Protein AF-A0A3E1YG84-F1 (afdb_monomer)

Secondary structure (DSSP, 8-state):
--SS-HHHHHHHHHHHTT--HHHHTTSTT--HHHHHHHHHHHHHHHT-SSHHHHHHHHHHTTSS----TT-TT---

Foldseek 3Di:
DQLADPVLVVLLLCVLVVDDLCRVCVDPPAHSVNSVVSVVSLCVSQVHDDSVVSNVSCVVVVVDDPPPVVCPDDDD

Sequence (76 aa):
MNLISNREREVLFHLIEGRLSKEISGLPGISKNTVDNHRKNMLLKMEVTNTSELVYKAIKDGLICIRLSYLHNFNC

Nearest PDB structures (foldseek):
  7r3h-assembly2_C  TM=9.553E-01  e=1.973E-03  Pseudomonas aeruginosa PAO1
  7ve5-assembly1_B  TM=9.238E-01  e=2.097E-03  Staphylococcus aureus
  6jqs-assembly1_A  TM=9.318E-01  e=2.367E-03  Paenisporosarcina sp. TG-14
  4yn8-assembly1_A  TM=9.491E-01  e=8.984E-03  Corynebacterium diphtheriae
  3qp6-assembly1_A-2  TM=8.865E-01  e=8.455E-03  Chromobacterium violaceum

InterPro domains:
  IPR000792 Transcription regulator LuxR, C-terminal [PF00196] (4-57)
  IPR000792 Transcription regulator LuxR, C-terminal [PR00038] (4-18)
  IPR000792 Transcription regulator LuxR, C-terminal [PR00038] (18-34)
  IPR000792 Transcription regulator LuxR, C-terminal [PR00038] (34-46)
  IPR000792 Transcription regulator LuxR, C-terminal [PS50043] (1-62)
  IPR000792 Transcription regulator LuxR, C-terminal [SM00421] (1-58)
  IPR000792 Transcription regulator LuxR, C-terminal [cd06170] (5-60)
  IPR016032 Signal transduction response regulator, C-terminal effector [SSF46894] (3-64)
  IPR036388 Winged helix-like DNA-binding domain superfamily [G3DSA:1.10.10.10] (4-65)

Structure (mmCIF, N/CA/C/O backbone):
data_AF-A0A3E1YG84-F1
#
_entry.id   AF-A0A3E1YG84-F1
#
loop_
_atom_site.group_PDB
_atom_site.id
_atom_site.type_symbol
_atom_site.label_atom_id
_atom_site.label_alt_id
_atom_site.label_comp_id
_atom_site.label_asym_id
_atom_site.label_entity_id
_atom_site.label_seq_id
_atom_site.pdbx_PDB_ins_code
_atom_site.Cartn_x
_atom_site.Cartn_y
_atom_site.Cartn_z
_atom_site.occupancy
_atom_site.B_iso_or_equiv
_atom_site.auth_seq_id
_atom_site.auth_comp_id
_atom_site.auth_asym_id
_atom_site.auth_atom_id
_atom_site.pdbx_PDB_model_num
ATOM 1 N N . MET A 1 1 ? 1.292 -19.662 -0.649 1.00 41.66 1 MET A N 1
ATOM 2 C CA . MET A 1 1 ? 1.699 -18.479 0.139 1.00 41.66 1 MET A CA 1
ATOM 3 C C . MET A 1 1 ? 1.188 -17.239 -0.577 1.00 41.66 1 MET A C 1
ATOM 5 O O . MET A 1 1 ? 1.607 -17.005 -1.699 1.00 41.66 1 MET A O 1
ATOM 9 N N . ASN A 1 2 ? 0.251 -16.494 0.013 1.00 62.66 2 ASN A N 1
ATOM 10 C CA . ASN A 1 2 ? -0.207 -15.218 -0.546 1.00 62.66 2 ASN A CA 1
ATOM 11 C C . ASN A 1 2 ? 0.695 -14.105 0.001 1.00 62.66 2 ASN A C 1
ATOM 13 O O . ASN A 1 2 ? 0.621 -13.810 1.191 1.00 62.66 2 ASN A O 1
ATOM 17 N N . LEU A 1 3 ? 1.545 -13.517 -0.850 1.00 81.44 3 LEU A N 1
ATOM 18 C CA . LEU A 1 3 ? 2.462 -12.428 -0.475 1.00 81.44 3 LEU A CA 1
ATOM 19 C C . LEU A 1 3 ? 1.710 -11.209 0.092 1.00 81.44 3 LEU A C 1
ATOM 21 O O . LEU A 1 3 ? 2.215 -10.504 0.959 1.00 81.44 3 LEU A O 1
ATOM 25 N N . ILE A 1 4 ? 0.472 -11.001 -0.363 1.00 88.88 4 ILE A N 1
ATOM 26 C CA . ILE A 1 4 ? -0.400 -9.889 0.012 1.00 88.88 4 ILE A CA 1
ATOM 27 C C . ILE A 1 4 ? -1.697 -10.444 0.613 1.00 88.88 4 ILE A C 1
ATOM 29 O O . ILE A 1 4 ? -2.280 -11.398 0.094 1.00 88.88 4 ILE A O 1
ATOM 33 N N . SER A 1 5 ? -2.154 -9.854 1.719 1.00 91.12 5 SER A N 1
ATOM 34 C CA . SER A 1 5 ? -3.419 -10.223 2.368 1.00 91.12 5 SER A CA 1
ATOM 35 C C . SER A 1 5 ? -4.638 -9.775 1.554 1.00 91.12 5 SER A C 1
ATOM 37 O O . SER A 1 5 ? -4.544 -8.902 0.695 1.00 91.12 5 SER A O 1
ATOM 39 N N . ASN A 1 6 ? -5.819 -10.322 1.855 1.00 89.00 6 ASN A N 1
ATOM 40 C CA . ASN A 1 6 ? -7.051 -9.933 1.158 1.00 89.00 6 ASN A CA 1
ATOM 41 C C . ASN A 1 6 ? -7.360 -8.432 1.307 1.00 89.00 6 ASN A C 1
ATOM 43 O O . ASN A 1 6 ? -7.702 -7.785 0.325 1.00 89.00 6 ASN A O 1
ATOM 47 N N . ARG A 1 7 ? -7.144 -7.860 2.501 1.00 89.50 7 ARG A N 1
ATOM 48 C CA . ARG A 1 7 ? -7.328 -6.418 2.746 1.00 89.50 7 ARG A CA 1
ATOM 49 C C . ARG A 1 7 ? -6.328 -5.558 1.989 1.00 89.50 7 ARG A C 1
ATOM 51 O O . ARG A 1 7 ? -6.689 -4.536 1.422 1.00 89.50 7 ARG A O 1
ATOM 58 N N . GLU A 1 8 ? -5.070 -5.976 1.945 1.00 92.25 8 GLU A N 1
ATOM 59 C CA . GLU A 1 8 ? -4.069 -5.275 1.144 1.00 92.25 8 GLU A CA 1
ATOM 60 C C . GLU A 1 8 ? -4.383 -5.379 -0.356 1.00 92.25 8 GLU A C 1
ATOM 62 O O . GLU A 1 8 ? -4.201 -4.400 -1.068 1.00 92.25 8 GLU A O 1
ATOM 67 N N . ARG A 1 9 ? -4.937 -6.505 -0.832 1.00 90.56 9 ARG A N 1
ATOM 68 C CA . ARG A 1 9 ? -5.403 -6.652 -2.220 1.00 90.56 9 ARG A CA 1
ATOM 69 C C . ARG A 1 9 ? -6.558 -5.696 -2.544 1.00 90.56 9 ARG A C 1
ATOM 71 O O . ARG A 1 9 ? -6.541 -5.097 -3.612 1.00 90.56 9 ARG A O 1
ATOM 78 N N . GLU A 1 10 ? -7.518 -5.520 -1.633 1.00 89.75 10 GLU A N 1
ATOM 79 C CA . GLU A 1 10 ? -8.593 -4.519 -1.770 1.00 89.75 10 GLU A CA 1
ATOM 80 C C . GLU A 1 10 ? -8.016 -3.101 -1.901 1.00 89.75 10 GLU A C 1
ATOM 82 O O . GLU A 1 10 ? -8.357 -2.365 -2.825 1.00 89.75 10 GLU A O 1
ATOM 87 N N . VAL A 1 11 ? -7.083 -2.728 -1.018 1.00 92.31 11 VAL A N 1
ATOM 88 C CA . VAL A 1 11 ? -6.413 -1.420 -1.091 1.00 92.31 11 VAL A CA 1
ATOM 89 C C . VAL A 1 11 ? -5.633 -1.277 -2.399 1.00 92.31 11 VAL A C 1
ATOM 91 O O . VAL A 1 11 ? -5.720 -0.241 -3.052 1.00 92.31 11 VAL A O 1
ATOM 94 N N . LEU A 1 12 ? -4.896 -2.310 -2.809 1.00 91.62 12 LEU A N 1
ATOM 95 C CA . LEU A 1 12 ? -4.110 -2.316 -4.040 1.00 91.62 12 LEU A CA 1
ATOM 96 C C . LEU A 1 12 ? -4.981 -2.150 -5.286 1.00 91.62 12 LEU A C 1
ATOM 98 O O . LEU A 1 12 ? -4.593 -1.419 -6.191 1.00 91.62 12 LEU A O 1
ATOM 102 N N . PHE A 1 13 ? -6.168 -2.758 -5.314 1.00 90.50 13 PHE A N 1
ATOM 103 C CA . PHE A 1 13 ? -7.131 -2.573 -6.398 1.00 90.50 13 PHE A CA 1
ATOM 104 C C . PHE A 1 13 ? -7.519 -1.099 -6.554 1.00 90.50 13 PHE A C 1
ATOM 106 O O . PHE A 1 13 ? -7.429 -0.544 -7.645 1.00 90.50 13 PHE A O 1
ATOM 113 N N . HIS A 1 14 ? -7.844 -0.420 -5.456 1.00 90.88 14 HIS A N 1
ATOM 114 C CA . HIS A 1 14 ? -8.166 1.006 -5.501 1.00 90.88 14 HIS A CA 1
ATOM 115 C C . HIS A 1 14 ? -6.974 1.895 -5.875 1.00 90.88 14 HIS A C 1
ATOM 117 O O . HIS A 1 14 ? -7.160 2.911 -6.542 1.00 90.88 14 HIS A O 1
ATOM 123 N N . LEU A 1 15 ? -5.752 1.516 -5.488 1.00 91.19 15 LEU A N 1
ATOM 124 C CA . LEU A 1 15 ? -4.541 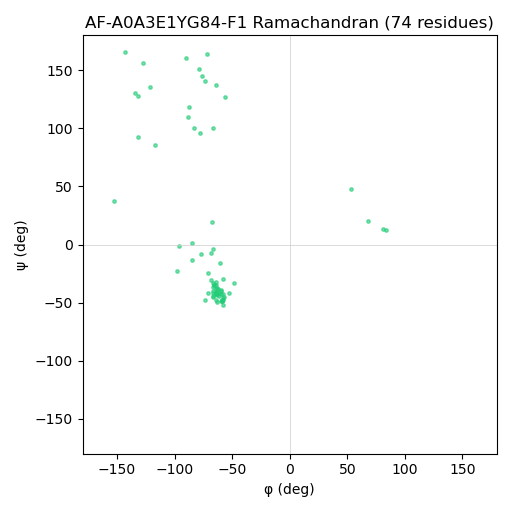2.213 -5.937 1.00 91.19 15 LEU A CA 1
ATOM 125 C C . LEU A 1 15 ? -4.347 2.082 -7.452 1.00 91.19 15 LEU A C 1
ATOM 127 O O . LEU A 1 15 ? -3.958 3.050 -8.098 1.00 91.19 15 LEU A O 1
ATOM 131 N N . ILE A 1 16 ? -4.648 0.911 -8.020 1.00 89.81 16 ILE A N 1
ATOM 132 C CA . ILE A 1 16 ? -4.603 0.666 -9.468 1.00 89.81 16 ILE A CA 1
ATOM 133 C C . ILE A 1 16 ? -5.672 1.485 -10.205 1.00 89.81 16 ILE A C 1
ATOM 135 O O . ILE A 1 16 ? -5.397 2.012 -11.278 1.00 89.81 16 ILE A O 1
ATOM 139 N N . GLU A 1 17 ? -6.859 1.658 -9.616 1.00 88.69 17 GLU A N 1
ATOM 140 C CA . GLU A 1 17 ? -7.893 2.572 -10.132 1.00 88.69 17 GLU A CA 1
ATOM 141 C C . GLU A 1 17 ? -7.488 4.059 -10.059 1.00 88.69 17 GLU A C 1
ATOM 143 O O . GLU A 1 17 ? -8.241 4.922 -10.507 1.00 88.69 17 GLU A O 1
ATOM 148 N N . GLY A 1 18 ? -6.325 4.383 -9.483 1.00 89.56 18 GLY A N 1
ATOM 149 C CA . GLY A 1 18 ? -5.835 5.752 -9.338 1.00 89.56 18 GLY A CA 1
ATOM 150 C C . GLY A 1 18 ? -6.429 6.512 -8.150 1.00 89.56 18 GLY A C 1
ATOM 151 O O . GLY A 1 18 ? -6.270 7.730 -8.072 1.00 89.56 18 GLY A O 1
ATOM 152 N N . ARG A 1 19 ? -7.094 5.827 -7.211 1.00 91.38 19 ARG A N 1
ATOM 153 C CA . ARG A 1 19 ? -7.691 6.472 -6.033 1.00 91.38 19 ARG A CA 1
ATOM 154 C C . ARG A 1 19 ? -6.628 6.893 -5.019 1.00 91.38 19 ARG A C 1
ATOM 156 O O . ARG A 1 19 ? -5.688 6.159 -4.710 1.00 91.38 19 ARG A O 1
ATOM 163 N N . LEU A 1 20 ? -6.824 8.060 -4.420 1.00 90.44 20 LEU A N 1
ATOM 164 C CA . LEU A 1 20 ? -5.997 8.608 -3.348 1.00 90.44 20 LEU A CA 1
ATOM 165 C C . LEU A 1 20 ? -6.339 7.960 -1.999 1.00 90.44 20 LEU A C 1
ATOM 167 O O . LEU A 1 20 ? -7.502 7.669 -1.735 1.00 90.44 20 LEU A O 1
ATOM 171 N N . SER A 1 21 ? -5.380 7.857 -1.062 1.00 89.94 21 SER A N 1
ATOM 172 C CA . SER A 1 21 ? -5.624 7.300 0.293 1.00 89.94 21 SER A CA 1
ATOM 173 C C . SER A 1 21 ? -6.859 7.893 0.992 1.00 89.94 21 SER A C 1
ATOM 175 O O . SER A 1 21 ? -7.534 7.198 1.748 1.00 89.94 21 SER A O 1
ATOM 177 N N . LYS A 1 22 ? -7.161 9.178 0.750 1.00 90.62 22 LYS A N 1
ATOM 178 C CA . LYS A 1 22 ? -8.343 9.858 1.302 1.00 90.62 22 LYS A CA 1
ATOM 179 C C . LYS A 1 22 ? -9.651 9.292 0.735 1.00 90.62 22 LYS A C 1
ATOM 181 O O . LYS A 1 22 ? -10.607 9.124 1.482 1.00 90.62 22 LYS A O 1
ATOM 186 N N . GLU A 1 23 ? -9.687 8.977 -0.553 1.00 90.88 23 GLU A N 1
ATOM 187 C CA . GLU A 1 23 ? -10.854 8.383 -1.211 1.00 90.88 23 GLU A CA 1
ATOM 188 C C . GLU A 1 23 ? -11.053 6.937 -0.755 1.00 90.88 23 GLU A C 1
ATOM 190 O O . GLU A 1 23 ? -12.166 6.542 -0.425 1.00 90.88 23 GLU A O 1
ATOM 195 N N . ILE A 1 24 ? -9.961 6.176 -0.635 1.00 91.94 24 ILE A N 1
ATOM 196 C CA . ILE A 1 24 ? -9.999 4.790 -0.143 1.00 91.94 24 ILE A CA 1
ATOM 197 C C . ILE A 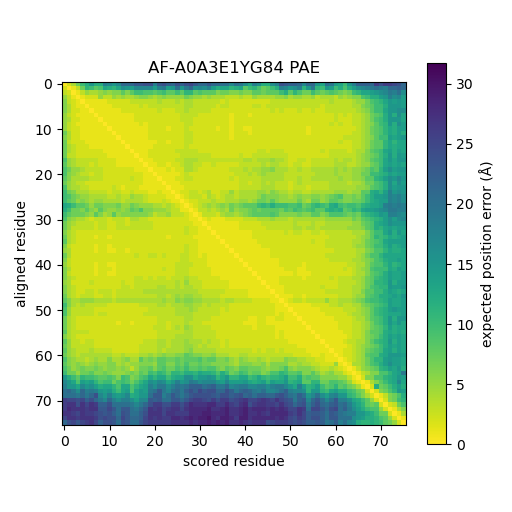1 24 ? -10.469 4.755 1.322 1.00 91.94 24 ILE A C 1
ATOM 199 O O . ILE A 1 24 ? -11.226 3.873 1.711 1.00 91.94 24 ILE A O 1
ATOM 203 N N . SER A 1 25 ? -10.108 5.756 2.135 1.00 91.12 25 SER A N 1
ATOM 204 C CA . SER A 1 25 ? -10.5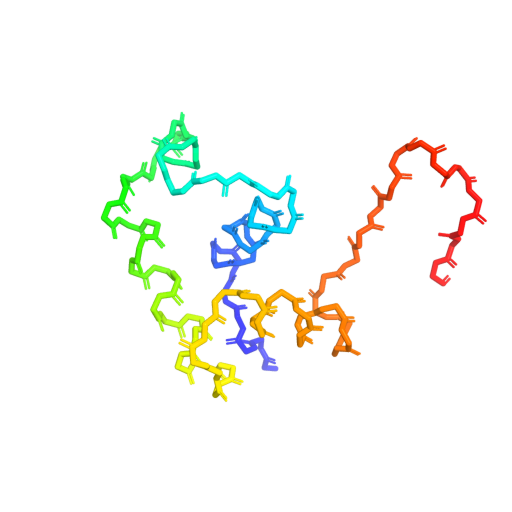94 5.873 3.519 1.00 91.12 25 SER A CA 1
ATOM 205 C C . SER A 1 25 ? -12.086 6.187 3.665 1.00 91.12 25 SER A C 1
ATOM 207 O O . SER A 1 25 ? -12.596 6.185 4.779 1.00 91.12 25 SER A O 1
ATOM 209 N N . GLY A 1 26 ? -12.790 6.466 2.563 1.00 88.12 26 GLY A N 1
ATOM 210 C CA . GLY A 1 26 ? -14.250 6.559 2.554 1.00 88.12 26 GLY A CA 1
ATOM 211 C C . GLY A 1 26 ? -14.948 5.195 2.570 1.00 88.12 26 GLY A C 1
ATOM 212 O O . GLY A 1 26 ? -16.167 5.141 2.714 1.00 88.12 26 GLY A O 1
ATOM 213 N N . LEU A 1 27 ? -14.202 4.094 2.415 1.00 83.75 27 LEU A N 1
ATOM 214 C CA . LEU A 1 27 ? -14.754 2.744 2.427 1.00 83.75 27 LEU A CA 1
ATOM 215 C C . LEU A 1 27 ? -15.090 2.283 3.857 1.00 83.75 27 LEU A C 1
ATOM 217 O O . LEU A 1 27 ? -14.356 2.598 4.800 1.00 83.75 27 LEU A O 1
ATOM 221 N N . PRO A 1 28 ? -16.167 1.496 4.042 1.00 82.19 28 PRO A N 1
ATOM 222 C CA . PRO A 1 28 ? -16.570 1.017 5.358 1.00 82.19 28 PRO A CA 1
ATOM 223 C C . PRO A 1 28 ? -15.450 0.246 6.067 1.00 82.19 28 PRO A C 1
ATOM 225 O O . PRO A 1 28 ? -14.911 -0.728 5.542 1.00 82.19 28 PRO A O 1
ATOM 228 N N . GLY A 1 29 ? -15.136 0.657 7.297 1.00 82.38 29 GLY A N 1
ATOM 229 C CA . GLY A 1 29 ? -14.224 -0.077 8.176 1.00 82.38 29 GLY A CA 1
ATOM 230 C C . GLY A 1 29 ? -12.732 0.185 7.957 1.00 82.38 29 GLY A C 1
ATOM 231 O O . GLY A 1 29 ? -11.921 -0.558 8.509 1.00 82.38 29 GLY A O 1
ATOM 232 N N . ILE A 1 30 ? -12.345 1.216 7.194 1.00 88.12 30 ILE A N 1
ATOM 233 C CA . ILE A 1 30 ? -10.928 1.554 6.993 1.00 88.12 30 ILE A CA 1
ATOM 234 C C . ILE A 1 30 ? -10.690 3.055 7.210 1.00 88.12 30 ILE A C 1
ATOM 236 O O . ILE A 1 30 ? -11.346 3.902 6.617 1.00 88.12 30 ILE A O 1
ATOM 240 N N . SER A 1 31 ? -9.717 3.403 8.054 1.00 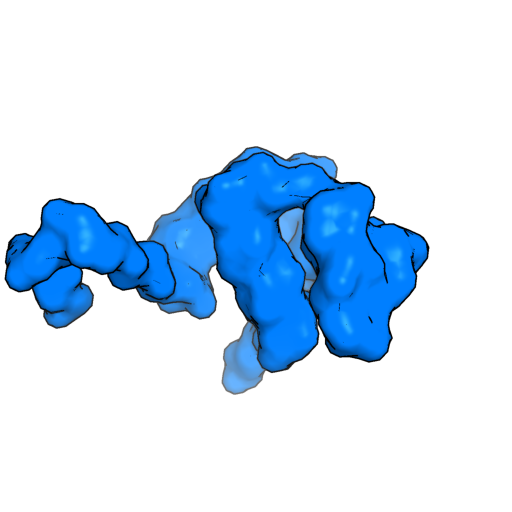93.19 31 SER A N 1
ATOM 241 C CA . SER A 1 31 ? -9.278 4.794 8.224 1.00 93.19 31 SER A CA 1
ATOM 242 C C . SER A 1 31 ? -8.151 5.130 7.245 1.00 93.19 31 SER A C 1
ATOM 244 O O . SER A 1 31 ? -7.435 4.233 6.801 1.00 93.19 31 SER A O 1
ATOM 246 N N . LYS A 1 32 ? -7.899 6.417 6.971 1.00 93.56 32 LYS A N 1
ATOM 247 C CA . LYS A 1 32 ? -6.738 6.840 6.159 1.00 93.56 32 LYS A CA 1
ATOM 248 C C . LYS A 1 32 ? -5.421 6.260 6.689 1.00 93.56 32 LYS A C 1
ATOM 250 O O . LYS A 1 32 ? -4.611 5.771 5.910 1.00 93.56 32 LYS A O 1
ATOM 255 N N . ASN A 1 33 ? -5.241 6.247 8.010 1.00 94.06 33 ASN A N 1
ATOM 256 C CA . ASN A 1 33 ? -4.051 5.680 8.643 1.00 94.06 33 ASN A CA 1
ATOM 257 C C . ASN A 1 33 ? -3.929 4.170 8.377 1.00 94.06 33 ASN A C 1
ATOM 259 O O . ASN A 1 33 ? -2.841 3.661 8.125 1.00 94.06 33 ASN A O 1
ATOM 263 N N . THR A 1 34 ? -5.058 3.459 8.370 1.00 94.00 34 THR A N 1
ATOM 264 C CA . THR A 1 34 ? -5.123 2.041 7.999 1.00 94.00 34 THR A CA 1
ATOM 265 C C . THR A 1 34 ? -4.703 1.832 6.541 1.00 94.00 34 THR A C 1
ATOM 267 O O . THR A 1 34 ? -3.897 0.945 6.271 1.00 94.00 34 THR A O 1
ATOM 270 N N . VAL A 1 35 ? -5.166 2.679 5.610 1.00 94.19 35 VAL A N 1
ATOM 271 C CA . VAL A 1 35 ? -4.739 2.637 4.196 1.00 94.19 35 VAL A CA 1
ATOM 272 C C . VAL A 1 35 ? -3.238 2.849 4.066 1.00 94.19 35 VAL A C 1
ATOM 274 O O . VAL A 1 35 ? -2.559 2.079 3.390 1.00 94.19 35 VAL A O 1
ATOM 277 N N . ASP A 1 36 ? -2.708 3.871 4.734 1.00 93.62 36 ASP A N 1
ATOM 278 C CA . ASP A 1 36 ? -1.288 4.205 4.666 1.00 93.62 36 ASP A CA 1
ATOM 279 C C . ASP A 1 36 ? -0.419 3.091 5.282 1.00 93.62 36 ASP A C 1
ATOM 281 O O . ASP A 1 36 ? 0.643 2.769 4.744 1.00 93.62 36 ASP A O 1
ATOM 285 N N . ASN A 1 37 ? -0.897 2.422 6.335 1.00 95.00 37 ASN A N 1
ATOM 286 C CA . ASN A 1 37 ? -0.249 1.235 6.896 1.00 95.00 37 ASN A CA 1
ATOM 287 C C . ASN A 1 37 ? -0.277 0.044 5.928 1.00 95.00 37 ASN A C 1
ATOM 289 O O . ASN A 1 37 ? 0.757 -0.589 5.721 1.00 95.00 37 ASN A O 1
ATOM 293 N N . HIS A 1 38 ? -1.414 -0.241 5.285 1.00 94.12 38 HIS A N 1
ATOM 294 C CA . HIS A 1 38 ? -1.485 -1.279 4.251 1.00 94.12 38 HIS A C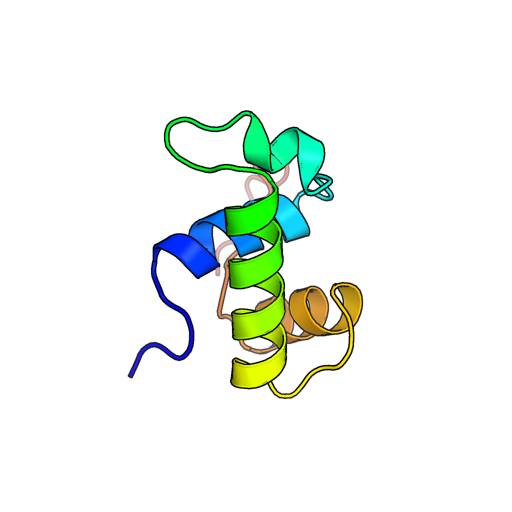A 1
ATOM 295 C C . HIS A 1 38 ? -0.532 -0.984 3.090 1.00 94.12 38 HIS A C 1
ATOM 297 O O . HIS A 1 38 ? 0.177 -1.883 2.647 1.00 94.12 38 HIS A O 1
ATOM 303 N N . ARG A 1 39 ? -0.448 0.275 2.639 1.00 93.12 39 ARG A N 1
ATOM 304 C CA . ARG A 1 39 ? 0.510 0.702 1.608 1.00 93.12 39 ARG A CA 1
ATOM 305 C C . ARG A 1 39 ? 1.945 0.418 2.029 1.00 93.12 39 ARG A C 1
ATOM 307 O O . ARG A 1 39 ? 2.656 -0.248 1.287 1.00 93.12 39 ARG A O 1
ATOM 314 N N . LYS A 1 40 ? 2.360 0.857 3.221 1.00 94.38 40 LYS A N 1
ATOM 315 C CA . LYS A 1 40 ? 3.714 0.596 3.742 1.00 94.38 40 LYS A CA 1
ATOM 316 C C . LYS A 1 40 ? 4.023 -0.898 3.813 1.00 94.38 40 LYS A C 1
ATOM 318 O O . LYS A 1 40 ? 5.078 -1.320 3.354 1.00 94.38 40 LYS A O 1
ATOM 323 N N . ASN A 1 41 ? 3.090 -1.698 4.321 1.00 95.25 41 ASN A N 1
ATOM 324 C CA . ASN A 1 41 ? 3.270 -3.145 4.413 1.00 95.25 41 ASN A CA 1
ATOM 325 C C . ASN A 1 41 ? 3.412 -3.790 3.033 1.00 95.25 41 ASN A C 1
ATOM 327 O O . ASN A 1 41 ? 4.273 -4.644 2.851 1.00 95.25 41 ASN A O 1
ATOM 331 N N . MET A 1 42 ? 2.611 -3.366 2.052 1.00 95.00 42 MET A N 1
ATOM 332 C CA . MET A 1 42 ? 2.728 -3.847 0.677 1.00 95.00 42 MET A CA 1
ATOM 333 C C . MET A 1 42 ? 4.060 -3.465 0.035 1.00 95.00 42 MET A C 1
ATOM 335 O O . MET A 1 42 ? 4.668 -4.316 -0.601 1.00 95.00 42 MET A O 1
ATOM 339 N N . LEU A 1 43 ? 4.534 -2.228 0.225 1.00 94.81 43 LEU A N 1
ATOM 340 C CA . LEU A 1 43 ? 5.843 -1.788 -0.273 1.00 94.81 43 LEU A CA 1
ATOM 341 C C . LEU A 1 43 ? 6.973 -2.669 0.274 1.00 94.81 43 LEU A C 1
ATOM 343 O O . LEU A 1 43 ? 7.803 -3.144 -0.494 1.00 94.81 43 LEU A O 1
ATOM 347 N N . LEU A 1 44 ? 6.951 -2.950 1.582 1.00 94.44 44 LEU A N 1
ATOM 348 C CA . LEU A 1 44 ? 7.926 -3.828 2.233 1.00 94.44 44 LEU A CA 1
ATOM 349 C C . LEU A 1 44 ? 7.838 -5.267 1.713 1.00 94.44 44 LEU A C 1
ATOM 351 O O . LEU A 1 44 ? 8.853 -5.846 1.345 1.00 94.44 44 LEU A O 1
ATOM 355 N N . LYS A 1 45 ? 6.628 -5.835 1.636 1.00 93.12 45 LYS A N 1
ATOM 356 C CA . LYS A 1 45 ? 6.397 -7.209 1.156 1.00 93.12 45 LYS A CA 1
ATOM 357 C C . LYS A 1 45 ? 6.788 -7.404 -0.307 1.00 93.12 45 LYS A C 1
ATOM 359 O O . LYS A 1 45 ? 7.171 -8.501 -0.690 1.00 93.12 45 LYS A O 1
ATOM 364 N N . MET A 1 46 ? 6.642 -6.364 -1.122 1.00 91.69 46 MET A N 1
ATOM 365 C CA . MET A 1 46 ? 6.931 -6.394 -2.557 1.00 91.69 46 MET A CA 1
ATOM 366 C C . MET A 1 46 ? 8.332 -5.868 -2.885 1.00 91.69 46 MET A C 1
ATOM 368 O O . MET A 1 46 ? 8.700 -5.881 -4.059 1.00 91.69 46 MET A O 1
ATOM 372 N N . GLU A 1 47 ? 9.102 -5.431 -1.883 1.00 93.62 47 GLU A N 1
ATOM 373 C CA . GLU A 1 47 ? 10.454 -4.875 -2.028 1.00 93.62 47 GLU A CA 1
ATOM 374 C C . GLU A 1 47 ? 10.516 -3.721 -3.043 1.00 93.62 47 GLU A C 1
ATOM 376 O O . GLU A 1 47 ? 11.355 -3.686 -3.941 1.00 93.62 47 GLU A O 1
ATOM 381 N N . VAL A 1 48 ? 9.580 -2.780 -2.928 1.00 95.06 48 VAL A N 1
ATOM 382 C CA . VAL A 1 48 ? 9.480 -1.597 -3.797 1.00 95.06 48 VAL A CA 1
ATOM 383 C C . VAL A 1 48 ? 9.406 -0.325 -2.963 1.00 95.06 48 VAL A C 1
ATOM 385 O O . VAL A 1 48 ? 8.996 -0.339 -1.803 1.00 95.06 48 VAL A O 1
ATOM 388 N N . THR A 1 49 ? 9.794 0.801 -3.552 1.00 93.38 49 THR A N 1
ATOM 389 C CA . THR A 1 49 ? 9.996 2.052 -2.806 1.00 93.38 49 THR A CA 1
ATOM 390 C C . THR A 1 49 ? 8.809 3.002 -2.886 1.00 93.38 49 THR A C 1
ATOM 392 O O . THR A 1 49 ? 8.624 3.853 -2.015 1.00 93.38 49 THR A O 1
ATOM 395 N N . ASN A 1 50 ? 7.977 2.864 -3.919 1.00 93.69 50 ASN A N 1
ATOM 396 C CA . ASN A 1 50 ? 6.868 3.772 -4.172 1.00 93.69 50 ASN A CA 1
ATOM 397 C C . ASN A 1 50 ? 5.631 3.052 -4.726 1.00 93.69 50 ASN A C 1
ATOM 399 O O . ASN A 1 50 ? 5.656 1.891 -5.128 1.00 93.69 50 ASN A O 1
ATOM 403 N N . THR A 1 51 ? 4.499 3.756 -4.704 1.00 91.62 51 THR A N 1
ATOM 404 C CA . THR A 1 51 ? 3.203 3.189 -5.107 1.00 91.62 51 THR A CA 1
ATOM 405 C C . THR A 1 51 ? 3.130 2.885 -6.602 1.00 91.62 51 THR A C 1
ATOM 407 O O . THR A 1 51 ? 2.472 1.922 -6.978 1.00 91.62 51 THR A O 1
ATOM 410 N N . SER A 1 52 ? 3.828 3.643 -7.446 1.00 92.94 52 SER A N 1
ATOM 411 C CA . SER A 1 52 ? 3.863 3.384 -8.887 1.00 92.94 52 SER A CA 1
ATOM 412 C C . SER A 1 52 ? 4.585 2.071 -9.199 1.00 92.94 52 SER A C 1
ATOM 414 O O . SER A 1 52 ? 4.071 1.256 -9.960 1.00 92.94 52 SER A O 1
ATOM 416 N N . GLU A 1 53 ? 5.726 1.818 -8.550 1.00 94.81 53 GLU A N 1
ATOM 417 C CA . GLU A 1 53 ? 6.438 0.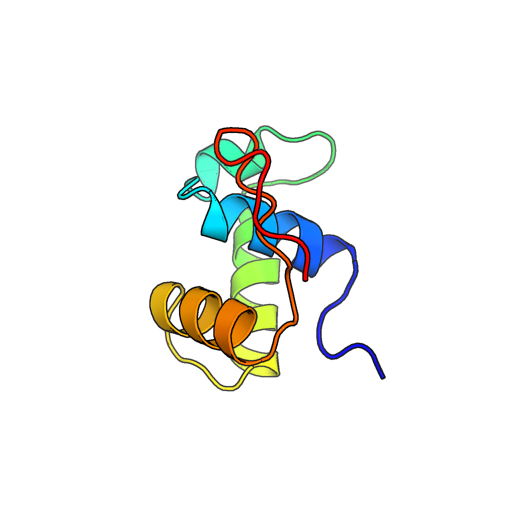535 -8.613 1.00 94.81 53 GLU A CA 1
ATOM 418 C C . GLU A 1 53 ? 5.586 -0.612 -8.072 1.00 94.81 53 GLU A C 1
ATOM 420 O O . GLU A 1 53 ? 5.536 -1.677 -8.684 1.00 94.81 53 GLU A O 1
ATOM 425 N N . LEU A 1 54 ? 4.877 -0.390 -6.960 1.00 93.69 54 LEU A N 1
ATOM 426 C CA . LEU A 1 54 ? 3.960 -1.375 -6.388 1.00 93.69 54 LEU A CA 1
ATOM 427 C C . LEU A 1 54 ? 2.869 -1.780 -7.382 1.00 93.69 54 LEU A C 1
ATOM 429 O O . LEU A 1 54 ? 2.625 -2.970 -7.567 1.00 93.69 54 LEU A O 1
ATOM 433 N N . VAL A 1 55 ? 2.234 -0.798 -8.024 1.00 91.94 55 VAL A N 1
ATOM 434 C CA . VAL A 1 55 ? 1.194 -1.014 -9.037 1.00 91.94 55 VAL A CA 1
ATOM 435 C C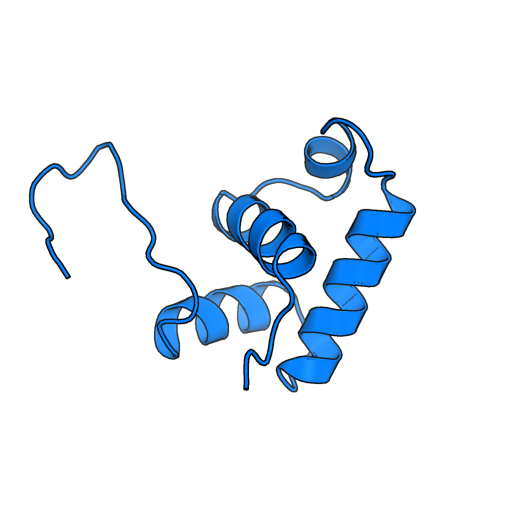 . VAL A 1 55 ? 1.765 -1.751 -10.246 1.00 91.94 55 VAL A C 1
ATOM 437 O O . VAL A 1 55 ? 1.212 -2.768 -10.659 1.00 91.94 55 VAL A O 1
ATOM 440 N N . TYR A 1 56 ? 2.898 -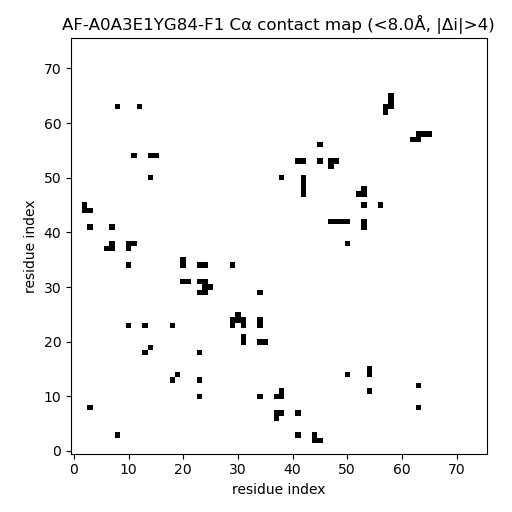1.290 -10.781 1.00 91.81 56 TYR A N 1
ATOM 441 C CA . TYR A 1 56 ? 3.549 -1.924 -11.925 1.00 91.81 56 TYR A CA 1
ATOM 442 C C . TYR A 1 56 ? 3.915 -3.385 -11.638 1.00 91.81 56 TYR A C 1
ATOM 444 O O . TYR A 1 56 ? 3.578 -4.272 -12.422 1.00 91.81 56 TYR A O 1
ATOM 452 N N . LYS A 1 57 ? 4.556 -3.649 -10.493 1.00 91.88 57 LYS A N 1
ATOM 453 C CA . LYS A 1 57 ? 4.953 -4.998 -10.080 1.00 91.88 57 LYS A CA 1
ATOM 454 C C . LYS A 1 57 ? 3.739 -5.897 -9.850 1.00 91.88 57 LYS A C 1
ATOM 456 O O . LYS A 1 57 ? 3.735 -7.029 -10.311 1.00 91.88 57 LYS A O 1
ATOM 461 N N . ALA A 1 58 ? 2.673 -5.382 -9.235 1.00 89.75 58 ALA A N 1
ATOM 462 C CA . ALA A 1 58 ? 1.436 -6.136 -9.030 1.00 89.75 58 ALA A CA 1
ATOM 463 C C . ALA A 1 58 ? 0.786 -6.609 -10.339 1.00 89.75 58 ALA A C 1
ATOM 465 O O . ALA A 1 58 ? 0.269 -7.725 -10.394 1.00 89.75 58 ALA A O 1
ATOM 466 N N . ILE A 1 59 ? 0.820 -5.771 -11.378 1.00 88.69 59 ILE A N 1
ATOM 467 C CA . ILE A 1 59 ? 0.309 -6.112 -12.710 1.00 88.69 59 ILE A CA 1
ATOM 468 C C . ILE A 1 59 ? 1.257 -7.096 -13.401 1.00 88.69 59 ILE A C 1
ATOM 470 O O . ILE A 1 59 ? 0.812 -8.122 -13.909 1.00 88.69 59 ILE A O 1
ATOM 474 N N . LYS A 1 60 ? 2.565 -6.808 -13.385 1.00 88.75 60 LYS A N 1
ATOM 475 C CA . LYS A 1 60 ? 3.606 -7.640 -14.005 1.00 88.75 60 LYS A CA 1
ATOM 476 C C . LYS A 1 60 ? 3.620 -9.066 -13.449 1.00 88.75 60 LYS A C 1
ATOM 478 O O . LYS A 1 60 ? 3.736 -10.014 -14.218 1.00 88.75 60 LYS A O 1
ATOM 483 N N . ASP A 1 61 ? 3.480 -9.203 -12.135 1.00 88.12 61 ASP A N 1
ATOM 484 C CA . ASP A 1 61 ? 3.530 -10.487 -11.434 1.00 88.12 61 ASP A CA 1
ATOM 485 C C . ASP A 1 61 ? 2.163 -11.207 -11.438 1.00 88.12 61 ASP A C 1
ATOM 487 O O . ASP A 1 61 ? 2.021 -12.277 -10.849 1.00 88.12 61 ASP A O 1
ATOM 491 N N . GLY A 1 62 ? 1.134 -10.630 -12.077 1.00 84.44 62 GLY A N 1
ATOM 492 C CA . GLY A 1 62 ? -0.205 -11.221 -12.174 1.00 84.44 62 GLY A CA 1
ATOM 493 C C . GLY A 1 62 ? -0.961 -11.299 -10.841 1.00 84.44 62 GLY A C 1
ATOM 494 O O . GLY A 1 62 ? -1.898 -12.084 -10.704 1.00 84.44 62 GLY A O 1
ATOM 495 N N . LEU A 1 63 ? -0.573 -10.496 -9.842 1.00 81.50 63 LEU A N 1
ATOM 496 C CA . LEU A 1 63 ? -1.175 -10.504 -8.500 1.00 81.50 63 LEU A CA 1
ATOM 497 C C . LEU A 1 63 ? -2.591 -9.914 -8.481 1.00 81.50 63 LEU A C 1
ATOM 499 O O . LEU A 1 63 ? -3.386 -10.235 -7.590 1.00 81.50 63 LEU A O 1
ATOM 503 N N . ILE A 1 64 ? -2.898 -9.049 -9.452 1.00 78.69 64 ILE A N 1
ATOM 504 C CA . ILE A 1 64 ? -4.229 -8.495 -9.704 1.00 78.69 64 ILE A CA 1
ATOM 505 C C . ILE A 1 64 ? -4.526 -8.557 -11.201 1.00 78.69 64 ILE A C 1
ATOM 507 O O . ILE A 1 64 ? -3.752 -8.079 -12.025 1.00 78.69 64 ILE A O 1
ATOM 511 N N . CYS A 1 65 ? -5.700 -9.088 -11.537 1.00 71.88 65 CYS A N 1
ATOM 512 C CA . CYS A 1 65 ? -6.284 -8.958 -12.863 1.00 71.88 65 CYS A CA 1
ATOM 513 C C . CYS A 1 65 ? -7.099 -7.661 -12.914 1.00 71.88 65 CYS A C 1
ATOM 515 O O . CYS A 1 65 ? -8.070 -7.498 -12.169 1.00 71.88 65 CYS A O 1
ATOM 517 N N . ILE A 1 66 ? -6.715 -6.734 -13.790 1.00 68.75 66 ILE A N 1
ATOM 518 C CA . ILE A 1 66 ? -7.526 -5.553 -14.080 1.00 68.75 66 ILE A CA 1
ATOM 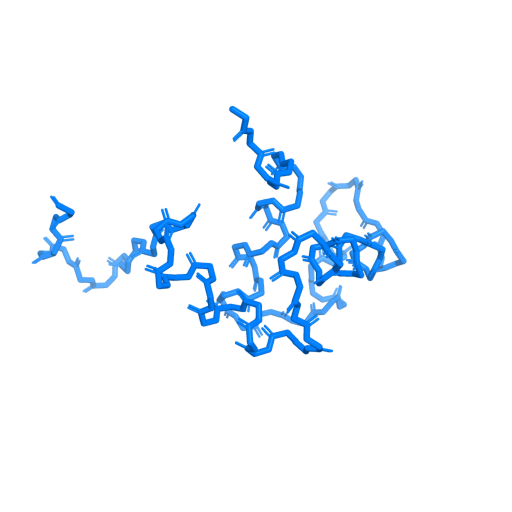519 C C . ILE A 1 66 ? -8.560 -5.973 -15.118 1.00 68.75 66 ILE A C 1
ATOM 521 O O . ILE A 1 66 ? -8.266 -6.050 -16.309 1.00 68.75 66 ILE A O 1
ATOM 525 N N . ARG A 1 67 ? -9.790 -6.239 -14.676 1.00 64.06 67 ARG A N 1
ATOM 526 C CA . ARG A 1 67 ? -10.910 -6.368 -15.607 1.00 64.06 67 ARG A CA 1
ATOM 527 C C . ARG A 1 67 ? -11.345 -4.967 -16.012 1.00 64.06 67 ARG A C 1
ATOM 529 O O . ARG A 1 67 ? -12.105 -4.317 -15.302 1.00 64.06 67 ARG A O 1
ATOM 536 N N . LEU A 1 68 ? -10.845 -4.498 -17.148 1.00 59.84 68 LEU A N 1
ATOM 537 C CA . LEU A 1 68 ? -11.335 -3.275 -17.771 1.00 59.84 68 LEU A CA 1
ATOM 538 C C . LEU A 1 68 ? -12.773 -3.542 -18.231 1.00 59.84 68 LEU A C 1
ATOM 540 O O . LEU A 1 68 ? -12.994 -4.176 -19.256 1.00 59.84 68 LEU A O 1
ATOM 544 N N . SER A 1 69 ? -13.761 -3.087 -17.460 1.00 54.94 69 SER A N 1
ATOM 545 C CA . SER A 1 69 ? -15.194 -3.264 -17.755 1.00 54.94 69 SER A CA 1
ATOM 546 C C . SER A 1 69 ? -15.622 -2.628 -19.087 1.00 54.94 69 SER A C 1
ATOM 548 O O . SER A 1 69 ? -16.664 -2.980 -19.629 1.00 54.94 69 SER A O 1
ATOM 550 N N . TYR A 1 70 ? -14.789 -1.746 -19.648 1.00 53.00 70 TYR A N 1
ATOM 551 C CA . TYR A 1 70 ? -14.950 -1.127 -20.969 1.00 53.00 70 TYR A CA 1
ATOM 552 C C . TYR A 1 70 ? -14.392 -1.980 -22.127 1.00 53.00 70 TYR A C 1
ATOM 554 O O . TYR A 1 70 ? -14.668 -1.691 -23.287 1.00 53.00 70 TYR A O 1
ATOM 562 N N . LEU A 1 71 ? -13.603 -3.021 -21.838 1.00 50.03 71 LEU A N 1
ATOM 563 C CA . LEU A 1 71 ? -13.002 -3.927 -22.820 1.00 50.03 71 LEU A CA 1
ATOM 564 C C . LEU A 1 71 ? -13.544 -5.337 -22.590 1.00 50.03 71 LEU A C 1
ATOM 566 O O . LEU A 1 71 ? -12.936 -6.170 -21.925 1.00 50.03 71 LEU A O 1
ATOM 570 N N . HIS A 1 72 ? -14.697 -5.618 -23.187 1.00 50.53 72 HIS A N 1
ATOM 571 C CA . HIS A 1 72 ? -15.378 -6.916 -23.135 1.00 50.53 72 HIS A CA 1
ATOM 572 C C . HIS A 1 72 ? -14.623 -8.057 -23.866 1.00 50.53 72 HIS A C 1
ATOM 574 O O . HIS A 1 72 ? -15.248 -9.038 -24.247 1.00 50.53 72 HIS A O 1
ATOM 580 N N . ASN A 1 73 ? -13.315 -7.934 -24.138 1.00 46.34 73 ASN A N 1
ATOM 581 C CA . ASN A 1 73 ? -12.604 -8.847 -25.044 1.00 46.34 73 ASN A CA 1
ATOM 582 C C . ASN A 1 73 ? -11.100 -9.023 -24.783 1.00 46.34 73 ASN A C 1
ATOM 584 O O . ASN A 1 73 ? -10.325 -9.199 -25.715 1.00 46.34 73 ASN A O 1
ATOM 588 N N . PHE A 1 74 ? -10.672 -9.043 -23.525 1.00 39.97 74 PHE A N 1
ATOM 589 C CA . PHE A 1 74 ? -9.402 -9.689 -23.190 1.00 39.97 74 PHE A CA 1
ATOM 590 C C . PHE A 1 74 ? -9.630 -10.600 -21.988 1.00 39.97 74 PHE A C 1
ATOM 592 O O . PHE A 1 74 ? -9.619 -10.171 -20.836 1.00 39.97 74 PHE A O 1
ATOM 599 N N . ASN A 1 75 ? -9.933 -11.861 -22.297 1.00 40.59 75 ASN A N 1
ATOM 600 C CA . ASN A 1 75 ? -9.791 -12.949 -21.343 1.00 40.59 75 ASN A CA 1
ATOM 601 C C . ASN A 1 75 ? -8.303 -13.083 -21.007 1.00 40.59 75 ASN A C 1
ATOM 603 O O . ASN A 1 75 ? -7.462 -12.990 -21.905 1.00 40.59 75 ASN A O 1
ATOM 607 N N . CYS A 1 76 ? -8.006 -13.279 -19.723 1.00 44.03 76 CYS A N 1
ATOM 608 C CA . CYS A 1 76 ? -6.768 -13.940 -19.324 1.00 44.03 76 CYS A CA 1
ATOM 609 C C . CYS A 1 76 ? -6.585 -15.252 -20.094 1.00 44.03 76 CYS A C 1
ATOM 611 O O . CYS A 1 76 ? -7.613 -15.921 -20.355 1.00 44.03 76 CYS A O 1
#

Mean predicted aligned error: 6.45 Å

pLDDT: mean 83.87, std 15.48, range [39.97, 95.25]

Radius of gyration: 12.68 Å; Cα contacts (8 Å, |Δi|>4): 54; chains: 1; bounding box: 27×28×34 Å

Solvent-accessible surface area (backbone atoms only — not comparable to full-atom values): 4743 Å² total; per-residue (Å²): 135,74,88,63,53,74,69,44,48,56,53,49,52,42,49,68,74,67,51,50,58,72,62,58,30,71,42,92,95,42,48,46,68,53,46,54,50,42,51,54,51,49,28,62,70,67,74,38,92,47,70,67,52,44,46,51,49,34,49,75,72,60,74,50,82,82,79,54,84,88,53,94,79,72,79,130

Organism: NCBI:txid2282649